Protein AF-A0AAJ5JLV7-F1 (afdb_monomer)

Secondary structure (DSSP, 8-state):
-------GGGGSPP-EEETTEEHHHHHHHHHHHHHHHHHHTTS-GGGHHHHHHHHHHHHHHHHSEETTEEEEEHHHHHHHHHHHHHTT---------GGGG--

Sequence (103 aa):
MNRELRNIESIRPRTEIIGFLTLFDIIFIVLILGVAYLIRGIVYPPFELIFLIGTAINILFLLKPSKNNPGKSHIAMMYLMIRRFVSGSHQPVKSIDVREYTS

InterPro domains:
  IPR020275 Protein of unknown function DUF5592 [PF17332] (6-84)

Solvent-accessible surface area (backbone atoms only — not comparable to full-atom values): 6402 Å² total; per-residue (Å²): 133,92,73,77,78,71,60,69,78,72,74,60,86,78,71,61,78,54,98,85,41,33,65,67,54,53,54,49,51,52,50,51,51,53,52,49,57,61,49,51,80,75,45,59,72,90,49,43,62,58,51,51,52,54,50,52,53,50,51,56,56,37,63,36,57,26,92,90,41,75,89,36,31,41,54,56,52,49,50,52,52,51,51,34,62,75,67,67,57,80,70,70,89,72,57,79,57,75,68,78,77,75,113

Mean predicted aligned error: 12.67 Å

Nearest PDB structures (foldseek):
  6ifl-assembly1_A  TM=5.785E-01  e=9.338E+00  Streptococcus thermophilus ND03

Radius of gyration: 18.07 Å; Cα contacts (8 Å, |Δi|>4): 54; chains: 1; bounding box: 47×34×48 Å

Structure (mmCIF, N/CA/C/O backbone):
data_AF-A0AAJ5JLV7-F1
#
_entry.id   AF-A0AAJ5JLV7-F1
#
loop_
_atom_site.group_PDB
_atom_site.id
_atom_site.type_symbol
_atom_site.label_atom_id
_atom_site.label_alt_id
_atom_site.label_comp_id
_atom_site.label_asym_id
_atom_site.label_entity_id
_atom_site.label_seq_id
_atom_site.pdbx_PDB_ins_code
_atom_site.Cartn_x
_atom_site.Cartn_y
_atom_site.Cartn_z
_atom_site.occupancy
_atom_site.B_iso_or_equiv
_atom_site.auth_seq_id
_atom_site.auth_comp_id
_atom_site.auth_asym_id
_atom_site.auth_atom_id
_atom_site.pdbx_PDB_model_num
ATOM 1 N N . MET A 1 1 ? -14.781 25.953 23.527 1.00 37.31 1 MET A N 1
ATOM 2 C CA . MET A 1 1 ? -14.097 24.724 23.988 1.00 37.31 1 MET A CA 1
ATOM 3 C C . MET A 1 1 ? -14.298 23.660 22.91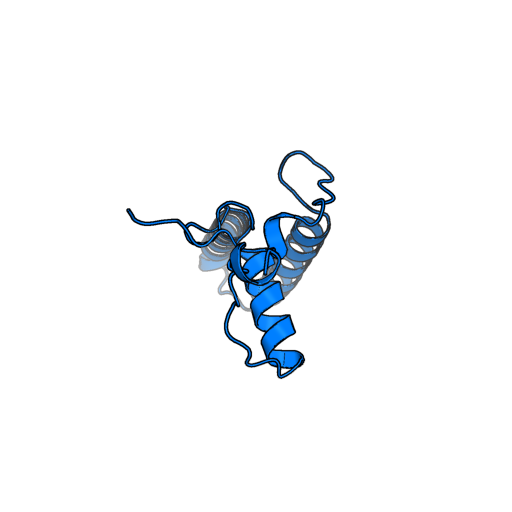4 1.00 37.31 1 MET A C 1
ATOM 5 O O . MET A 1 1 ? -15.364 23.061 22.864 1.00 37.31 1 MET A O 1
ATOM 9 N N . ASN A 1 2 ? -13.344 23.526 21.985 1.00 34.09 2 ASN A N 1
ATOM 10 C CA . ASN A 1 2 ? -13.445 22.614 20.838 1.00 34.09 2 ASN A CA 1
ATOM 11 C C . ASN A 1 2 ? -13.329 21.170 21.328 1.00 34.09 2 ASN A C 1
ATOM 13 O O . ASN A 1 2 ? -12.242 20.716 21.670 1.00 34.09 2 ASN A O 1
ATOM 17 N N . ARG A 1 3 ? -14.463 20.473 21.423 1.00 43.53 3 ARG A N 1
ATOM 18 C CA . ARG A 1 3 ? -14.497 19.048 21.750 1.00 43.53 3 ARG A CA 1
ATOM 19 C C . ARG A 1 3 ? -14.279 18.270 20.462 1.00 43.53 3 ARG A C 1
ATOM 21 O O . ARG A 1 3 ? -15.105 18.334 19.557 1.00 43.53 3 ARG A O 1
ATOM 28 N N . GLU A 1 4 ? -13.147 17.581 20.378 1.00 44.91 4 GLU A N 1
ATOM 29 C CA . GLU A 1 4 ? -12.857 16.669 19.279 1.00 44.91 4 GLU A CA 1
ATOM 30 C C . GLU A 1 4 ? -13.958 15.606 19.194 1.00 44.91 4 GLU A C 1
ATOM 32 O O . GLU A 1 4 ? -14.243 14.896 20.162 1.00 44.91 4 GLU A O 1
ATOM 37 N N . LEU A 1 5 ? -14.602 15.529 18.029 1.00 47.69 5 LEU A N 1
ATOM 38 C CA . LEU A 1 5 ? -15.605 14.528 17.687 1.00 47.69 5 LEU A CA 1
ATOM 39 C C . LEU A 1 5 ? -14.913 13.160 17.634 1.00 47.69 5 LEU A C 1
ATOM 41 O O . LEU A 1 5 ? -14.422 12.731 16.590 1.00 47.69 5 LEU A O 1
ATOM 45 N N . ARG A 1 6 ? -14.810 12.485 18.782 1.00 48.53 6 ARG A N 1
ATOM 46 C CA . ARG A 1 6 ? -14.169 11.172 18.874 1.00 48.53 6 ARG A CA 1
ATOM 47 C C . ARG A 1 6 ? -15.085 10.132 18.228 1.00 48.53 6 ARG A C 1
ATOM 49 O O . ARG A 1 6 ? -16.151 9.811 18.743 1.00 48.53 6 ARG A O 1
ATOM 56 N N . ASN A 1 7 ? -14.676 9.658 17.056 1.00 49.22 7 ASN A N 1
ATOM 57 C CA . ASN A 1 7 ? -15.419 8.726 16.216 1.00 49.22 7 ASN A CA 1
ATOM 58 C C . ASN A 1 7 ? -15.730 7.414 16.969 1.00 49.22 7 ASN A C 1
ATOM 60 O O . ASN A 1 7 ? -14.827 6.757 17.483 1.00 49.22 7 ASN A O 1
ATOM 64 N N . ILE A 1 8 ? -17.007 7.026 17.012 1.00 50.66 8 ILE A N 1
ATOM 65 C CA . ILE A 1 8 ? -17.564 5.913 17.810 1.00 50.66 8 ILE A CA 1
ATOM 66 C C . ILE A 1 8 ? -16.952 4.559 17.423 1.00 50.66 8 ILE A C 1
ATOM 68 O O . ILE A 1 8 ? -16.888 3.625 18.222 1.00 50.66 8 ILE A O 1
ATOM 72 N N . GLU A 1 9 ? -16.422 4.445 16.206 1.00 48.41 9 GLU A N 1
ATOM 73 C CA . GLU A 1 9 ? -15.702 3.244 15.792 1.00 48.41 9 GLU A CA 1
ATOM 74 C C . GLU A 1 9 ? -14.387 3.003 16.554 1.00 48.41 9 GLU A C 1
ATOM 76 O O . GLU A 1 9 ? -13.763 1.963 16.344 1.00 48.41 9 GLU A O 1
ATOM 81 N N . SER A 1 10 ? -13.960 3.919 17.432 1.00 47.38 10 SER A N 1
ATOM 82 C CA . SER A 1 10 ? -12.807 3.728 18.318 1.00 47.38 10 SER A CA 1
ATOM 83 C C . SER A 1 10 ? -13.037 2.698 19.430 1.00 47.38 10 SER A C 1
ATOM 85 O O . SER A 1 10 ? -12.095 2.383 20.145 1.00 47.38 10 SER A O 1
ATOM 87 N N . ILE A 1 11 ? -14.275 2.236 19.647 1.00 47.25 11 ILE A N 1
ATOM 88 C CA . ILE A 1 11 ? -14.623 1.360 20.783 1.00 47.25 11 ILE A CA 1
ATOM 89 C C . ILE A 1 11 ? -14.545 -0.131 20.406 1.00 47.25 11 ILE A C 1
ATOM 91 O O . ILE A 1 11 ? -14.510 -0.991 21.283 1.00 47.25 11 ILE A O 1
ATOM 95 N N . ARG A 1 12 ? -14.472 -0.482 19.111 1.00 54.03 12 ARG A N 1
ATOM 96 C CA . ARG A 1 12 ? -14.286 -1.889 18.726 1.00 54.03 12 ARG A CA 1
ATOM 97 C C . ARG A 1 12 ? -12.844 -2.330 19.004 1.00 54.03 12 ARG A C 1
ATOM 99 O O . ARG A 1 12 ? -11.929 -1.659 18.523 1.00 54.03 12 ARG A O 1
ATOM 106 N N . PRO A 1 13 ? -12.632 -3.455 19.713 1.00 48.97 13 PRO A N 1
ATOM 107 C CA . PRO A 1 13 ? -11.296 -3.981 19.948 1.00 48.97 13 PRO A CA 1
ATOM 108 C C . PRO A 1 13 ? -10.626 -4.286 18.605 1.00 48.97 13 PRO A C 1
ATOM 110 O O . PRO A 1 13 ? -11.176 -4.993 17.756 1.00 48.97 13 PRO A O 1
ATOM 113 N N . ARG A 1 14 ? -9.454 -3.687 18.395 1.00 55.00 14 ARG A N 1
ATOM 114 C CA . ARG A 1 14 ? -8.611 -3.896 17.218 1.00 55.00 14 ARG A CA 1
ATOM 115 C C . ARG A 1 14 ? -7.833 -5.193 17.448 1.00 55.00 14 ARG A C 1
ATOM 117 O O . ARG A 1 14 ? -7.059 -5.285 18.392 1.00 55.00 14 ARG A O 1
ATOM 124 N N . THR A 1 15 ? -8.044 -6.206 16.612 1.00 58.03 15 THR A N 1
ATOM 125 C CA . THR A 1 15 ? -7.182 -7.396 16.588 1.00 58.03 15 THR A CA 1
ATOM 126 C C . THR A 1 15 ? -5.869 -7.030 15.903 1.00 58.03 15 THR A C 1
ATOM 128 O O . THR A 1 15 ? -5.759 -7.058 14.673 1.00 58.03 15 THR A O 1
ATOM 131 N N . GLU A 1 16 ? -4.903 -6.611 16.710 1.00 58.09 16 GLU A N 1
ATOM 132 C CA . GLU A 1 16 ? -3.527 -6.334 16.306 1.00 58.09 16 GLU A CA 1
ATOM 133 C C . GLU A 1 16 ? -2.727 -7.635 16.389 1.00 58.09 16 GLU A C 1
ATOM 135 O O . GLU A 1 16 ? -2.755 -8.321 17.406 1.00 58.09 16 GLU A O 1
ATOM 140 N N . ILE A 1 17 ? -2.064 -8.011 15.292 1.00 59.09 17 ILE A N 1
ATOM 141 C CA . ILE A 1 17 ? -1.285 -9.259 15.223 1.00 59.09 17 ILE A CA 1
ATOM 142 C C . ILE A 1 17 ? 0.174 -8.978 15.593 1.00 59.09 17 ILE A C 1
ATOM 144 O O . ILE A 1 17 ? 0.803 -9.777 16.279 1.00 59.09 17 ILE A O 1
ATOM 148 N N . ILE A 1 18 ? 0.709 -7.827 15.167 1.00 57.19 18 ILE A N 1
ATOM 149 C CA . ILE A 1 18 ? 2.073 -7.384 15.480 1.00 57.19 18 ILE A CA 1
ATOM 150 C C . ILE A 1 18 ? 2.044 -5.880 15.754 1.00 57.19 18 ILE A C 1
ATOM 152 O O . ILE A 1 18 ? 2.062 -5.099 14.807 1.00 57.19 18 ILE A O 1
ATOM 156 N N . GLY A 1 19 ? 2.015 -5.485 17.032 1.00 62.09 19 GLY A N 1
ATOM 157 C CA . GLY A 1 19 ? 2.261 -4.124 17.546 1.00 62.09 19 GLY A CA 1
ATOM 158 C C . GLY A 1 19 ? 1.344 -3.002 17.035 1.00 62.09 19 GLY A C 1
ATOM 159 O O . GLY A 1 19 ? 0.635 -2.385 17.810 1.00 62.09 19 GLY A O 1
ATOM 160 N N . PHE A 1 20 ? 1.400 -2.704 15.738 1.00 63.31 20 PHE A N 1
ATOM 161 C CA . PHE A 1 20 ? 0.645 -1.659 15.043 1.00 63.31 20 PHE A CA 1
ATOM 162 C C . PHE A 1 20 ? -0.018 -2.151 13.739 1.00 63.31 20 PHE A C 1
ATOM 164 O O . PHE A 1 20 ? -0.804 -1.417 13.139 1.00 63.31 20 PHE A O 1
ATOM 171 N N . LEU A 1 21 ? 0.285 -3.377 13.290 1.00 66.25 21 LEU A N 1
ATOM 172 C CA . LEU A 1 21 ? -0.269 -3.988 12.080 1.00 66.25 21 LEU A CA 1
ATOM 173 C C . LEU A 1 21 ? -1.456 -4.896 12.412 1.00 66.25 21 LEU A C 1
ATOM 175 O O . LEU A 1 21 ? -1.358 -5.844 13.202 1.00 66.25 21 LEU A O 1
ATOM 179 N N . THR A 1 22 ? -2.579 -4.635 11.748 1.00 74.31 22 THR A N 1
ATOM 180 C CA . THR A 1 22 ? -3.749 -5.518 11.768 1.00 74.31 22 THR A CA 1
ATOM 181 C C . THR A 1 22 ? -3.672 -6.552 10.646 1.00 74.31 22 THR A C 1
ATOM 183 O O . THR A 1 22 ? -2.984 -6.352 9.645 1.00 74.31 22 THR A O 1
ATOM 186 N N . LEU A 1 23 ? -4.431 -7.648 10.771 1.00 75.69 23 LEU A N 1
ATOM 187 C CA . LEU A 1 23 ? -4.576 -8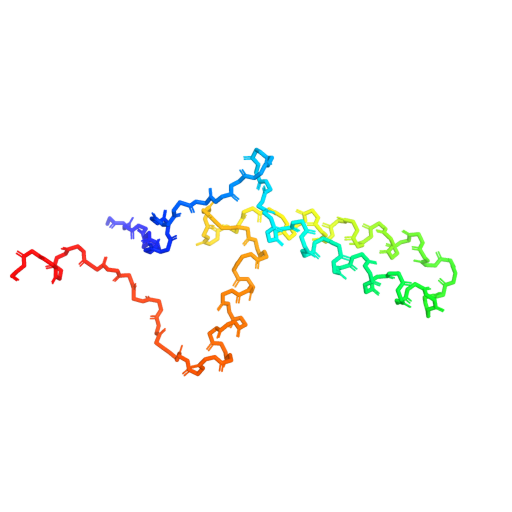.642 9.695 1.00 75.69 23 LEU A CA 1
ATOM 188 C C . LEU A 1 23 ? -4.987 -7.994 8.367 1.00 75.69 23 LEU A C 1
ATOM 190 O O . LEU A 1 23 ? -4.488 -8.359 7.305 1.00 75.69 23 LEU A O 1
ATOM 194 N N . PHE A 1 24 ? -5.877 -7.002 8.444 1.00 73.25 24 PHE A N 1
ATOM 195 C CA . PHE A 1 24 ? -6.326 -6.245 7.284 1.00 73.25 24 PHE A CA 1
ATOM 196 C C . PHE A 1 24 ? -5.190 -5.457 6.640 1.00 73.25 24 PHE A C 1
ATOM 198 O O . PHE A 1 24 ? -5.102 -5.453 5.417 1.00 73.25 24 PHE A O 1
ATOM 205 N N . ASP A 1 25 ? -4.305 -4.842 7.429 1.00 74.06 25 ASP A N 1
ATOM 206 C CA . ASP A 1 25 ? -3.147 -4.122 6.895 1.00 74.06 25 ASP A CA 1
ATOM 207 C C . ASP A 1 25 ? -2.202 -5.087 6.148 1.00 74.06 25 ASP A C 1
ATOM 209 O O . ASP A 1 25 ? -1.753 -4.769 5.050 1.00 74.06 25 ASP A O 1
ATOM 213 N N . ILE A 1 26 ? -1.972 -6.298 6.674 1.00 81.75 26 ILE A N 1
ATOM 214 C CA . ILE A 1 26 ? -1.144 -7.331 6.018 1.00 81.75 26 ILE A CA 1
ATOM 215 C C . ILE A 1 26 ? -1.755 -7.764 4.681 1.00 81.75 26 ILE A C 1
ATOM 217 O O . ILE A 1 26 ? -1.064 -7.771 3.662 1.00 81.75 26 ILE A O 1
ATOM 221 N N . ILE A 1 27 ? -3.053 -8.084 4.662 1.00 84.62 27 ILE A N 1
ATOM 222 C CA . ILE A 1 27 ? -3.768 -8.453 3.429 1.00 84.62 27 ILE A CA 1
ATOM 223 C C . ILE A 1 27 ? -3.652 -7.327 2.394 1.00 84.62 27 ILE A C 1
ATOM 225 O O . ILE A 1 27 ? -3.411 -7.586 1.216 1.00 84.62 27 ILE A O 1
ATOM 229 N N . PHE A 1 28 ? -3.778 -6.073 2.831 1.00 82.88 28 PHE A N 1
ATOM 230 C CA . PHE A 1 28 ? -3.703 -4.918 1.945 1.00 82.88 28 PHE A CA 1
ATOM 231 C C . PHE A 1 28 ? -2.299 -4.700 1.370 1.00 82.88 28 PHE A C 1
ATOM 233 O O . PHE A 1 28 ? -2.168 -4.411 0.184 1.00 82.88 28 PHE A O 1
ATOM 240 N N . ILE A 1 29 ? -1.250 -4.879 2.179 1.00 86.25 29 ILE A N 1
ATOM 241 C CA . ILE A 1 29 ? 0.143 -4.832 1.710 1.00 86.25 29 ILE A CA 1
ATOM 242 C C . ILE A 1 29 ? 0.364 -5.886 0.623 1.00 86.25 29 ILE A C 1
ATOM 244 O O . ILE A 1 29 ? 0.896 -5.564 -0.438 1.00 86.25 29 ILE A O 1
ATOM 248 N N . VAL A 1 30 ? -0.077 -7.126 0.858 1.00 87.94 30 VAL A N 1
ATOM 249 C CA . VAL A 1 30 ? 0.051 -8.219 -0.119 1.00 87.94 30 VAL A CA 1
ATOM 250 C C . VAL A 1 30 ? -0.700 -7.888 -1.410 1.00 87.94 30 VAL A C 1
ATOM 252 O O . VAL A 1 30 ? -0.155 -8.079 -2.495 1.00 87.94 30 VAL A O 1
ATOM 255 N N . LEU A 1 31 ? -1.912 -7.334 -1.310 1.00 87.50 31 LEU A N 1
ATOM 256 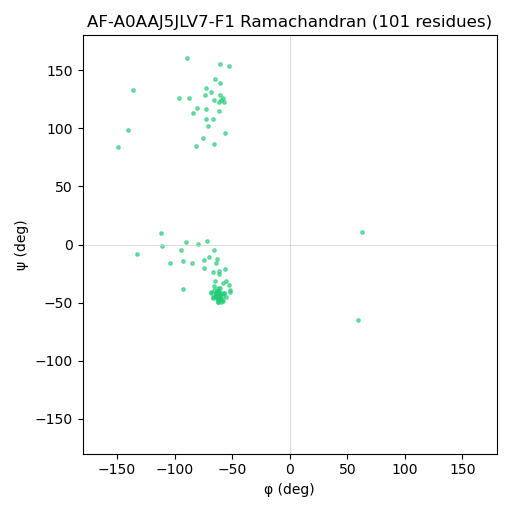C CA . LEU A 1 31 ? -2.702 -6.922 -2.471 1.00 87.50 31 LEU A CA 1
ATOM 257 C C . LEU A 1 31 ? -1.995 -5.827 -3.286 1.00 87.50 31 LEU A C 1
ATOM 259 O O . LEU A 1 31 ? -1.883 -5.947 -4.504 1.00 87.50 31 LEU A O 1
ATOM 263 N N . ILE A 1 32 ? -1.478 -4.786 -2.623 1.00 87.00 32 ILE A N 1
ATOM 264 C CA . ILE A 1 32 ? -0.739 -3.701 -3.286 1.00 87.00 32 ILE A CA 1
ATOM 265 C C . ILE A 1 32 ? 0.524 -4.243 -3.954 1.00 87.00 32 ILE A C 1
ATOM 267 O O . ILE A 1 32 ? 0.789 -3.896 -5.101 1.00 87.00 32 ILE A O 1
ATOM 271 N N . LEU A 1 33 ? 1.290 -5.104 -3.277 1.00 88.38 33 LEU A N 1
ATOM 272 C CA . LEU A 1 33 ? 2.493 -5.709 -3.851 1.00 88.38 33 LEU A CA 1
ATOM 273 C C . LEU A 1 33 ? 2.169 -6.589 -5.062 1.00 88.38 33 LEU A C 1
ATOM 275 O O . LEU A 1 33 ? 2.884 -6.525 -6.059 1.00 88.38 33 LEU A O 1
ATOM 279 N N . GLY A 1 34 ? 1.079 -7.359 -5.013 1.00 89.31 34 GLY A N 1
ATOM 280 C CA . GLY A 1 34 ? 0.611 -8.157 -6.147 1.00 89.31 34 GLY A CA 1
ATOM 281 C C . GLY A 1 34 ? 0.249 -7.291 -7.355 1.00 89.31 34 GLY A C 1
ATOM 282 O O . GLY A 1 34 ? 0.713 -7.547 -8.464 1.00 89.31 34 GLY A O 1
ATOM 283 N N . VAL A 1 35 ? -0.510 -6.213 -7.139 1.00 89.00 35 VAL A N 1
ATOM 284 C CA . VAL A 1 35 ? -0.851 -5.252 -8.202 1.00 89.00 35 VAL A CA 1
ATOM 285 C C . VAL A 1 35 ? 0.400 -4.547 -8.732 1.00 89.00 35 VAL A C 1
ATOM 287 O O . VAL A 1 35 ? 0.577 -4.438 -9.943 1.00 89.00 35 VAL A O 1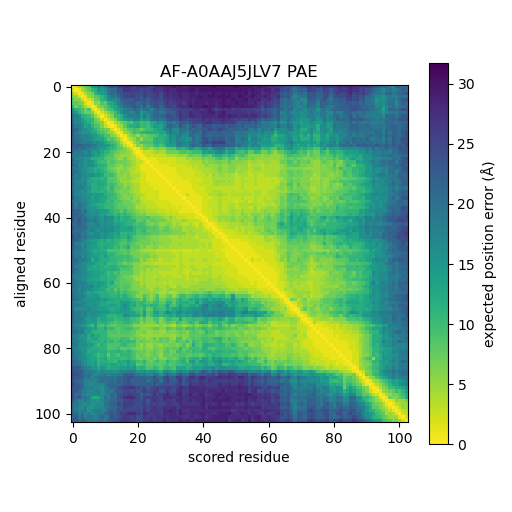
ATOM 290 N N . ALA A 1 36 ? 1.304 -4.115 -7.852 1.00 88.38 36 ALA A N 1
ATOM 291 C CA . ALA A 1 36 ? 2.553 -3.472 -8.243 1.00 88.38 36 ALA A CA 1
ATOM 292 C C . ALA A 1 36 ? 3.447 -4.408 -9.068 1.00 88.38 36 ALA A C 1
ATOM 294 O O . ALA A 1 36 ? 4.063 -3.962 -10.033 1.00 88.38 36 ALA A O 1
ATOM 295 N N . TYR A 1 37 ? 3.484 -5.703 -8.743 1.00 87.81 37 TYR A N 1
ATOM 296 C CA . TYR A 1 37 ? 4.212 -6.704 -9.522 1.00 87.81 37 TYR A CA 1
ATOM 297 C C . TYR A 1 37 ? 3.648 -6.856 -10.941 1.00 87.81 37 TYR A C 1
ATOM 299 O O . TYR A 1 37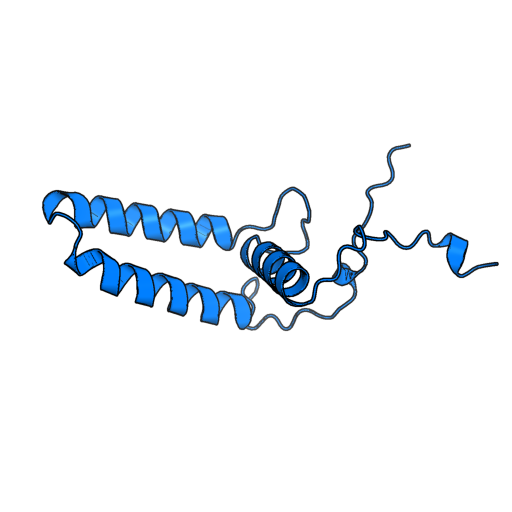 ? 4.417 -6.900 -11.897 1.00 87.81 37 TYR A O 1
ATOM 307 N N . LEU A 1 38 ? 2.319 -6.858 -11.096 1.00 89.44 38 LEU A N 1
ATOM 308 C CA . LEU A 1 38 ? 1.681 -6.884 -12.417 1.00 89.44 38 LEU A CA 1
ATOM 309 C C . LEU A 1 38 ? 1.980 -5.613 -13.222 1.00 89.44 38 LEU A C 1
ATOM 311 O O . LEU A 1 38 ? 2.323 -5.692 -14.399 1.00 89.44 38 LEU A O 1
ATOM 315 N N . ILE A 1 39 ? 1.897 -4.442 -12.582 1.00 88.19 39 ILE A N 1
ATOM 316 C CA . ILE A 1 39 ? 2.173 -3.152 -13.229 1.00 88.19 39 ILE A CA 1
ATOM 317 C C . ILE A 1 39 ? 3.643 -3.046 -13.636 1.00 88.19 39 ILE A C 1
ATOM 319 O O . ILE A 1 39 ? 3.935 -2.496 -14.695 1.00 88.19 39 ILE A O 1
ATOM 323 N N . ARG A 1 40 ? 4.567 -3.608 -12.845 1.00 83.69 40 ARG A N 1
ATOM 324 C CA . ARG A 1 40 ? 6.006 -3.580 -13.132 1.00 83.69 40 ARG A CA 1
ATOM 325 C C . ARG A 1 40 ? 6.334 -4.101 -14.533 1.00 83.69 40 ARG A C 1
ATOM 327 O O . ARG A 1 40 ? 7.211 -3.534 -15.166 1.00 83.69 40 ARG A O 1
ATOM 334 N N . GLY A 1 41 ? 5.606 -5.097 -15.045 1.00 84.38 41 GLY A N 1
ATOM 335 C CA . GLY A 1 41 ? 5.806 -5.615 -16.407 1.00 84.38 41 GLY A CA 1
ATOM 336 C C . GLY A 1 41 ? 5.508 -4.612 -17.533 1.00 84.38 41 GLY A C 1
ATOM 337 O O . GLY A 1 41 ? 5.920 -4.832 -18.666 1.00 84.38 41 GLY A O 1
ATOM 338 N N . ILE A 1 42 ? 4.805 -3.517 -17.231 1.00 89.44 42 ILE A N 1
ATOM 339 C CA . ILE A 1 42 ? 4.442 -2.444 -18.172 1.00 89.44 42 ILE A CA 1
ATOM 340 C C . ILE A 1 42 ? 5.323 -1.199 -17.945 1.00 89.44 42 ILE A C 1
ATOM 342 O O . ILE A 1 42 ? 5.391 -0.308 -18.793 1.00 89.44 42 ILE A O 1
ATOM 346 N N . VAL A 1 43 ? 6.012 -1.113 -16.803 1.00 87.31 43 VAL A N 1
ATOM 347 C CA . VAL A 1 43 ? 6.871 0.026 -16.467 1.00 87.31 43 VAL A CA 1
ATOM 348 C C . VAL A 1 43 ? 8.137 -0.016 -17.319 1.00 87.31 43 VAL A C 1
ATOM 350 O O . VAL A 1 43 ? 8.786 -1.047 -17.458 1.00 87.31 43 VAL A O 1
ATOM 353 N N . TYR A 1 44 ? 8.509 1.135 -17.876 1.00 88.06 44 TYR A N 1
ATOM 354 C CA . TYR A 1 44 ? 9.741 1.274 -18.646 1.00 88.06 44 TYR A CA 1
ATOM 355 C C . TYR A 1 44 ? 10.963 0.938 -17.758 1.00 88.06 44 TYR A C 1
ATOM 357 O O . TYR A 1 44 ? 11.075 1.525 -16.677 1.00 88.06 44 TYR A O 1
ATOM 365 N N . PRO A 1 45 ? 11.891 0.052 -18.180 1.00 87.12 45 PRO A N 1
ATOM 366 C CA . PRO A 1 45 ? 12.895 -0.552 -17.291 1.00 87.12 45 PRO A CA 1
ATOM 367 C C . PRO A 1 45 ? 13.729 0.429 -16.441 1.00 87.12 45 PRO A C 1
ATOM 369 O O . PRO A 1 45 ? 13.914 0.185 -15.248 1.00 87.12 45 PRO A O 1
ATOM 372 N N . PRO A 1 46 ? 14.178 1.586 -16.969 1.00 90.06 46 PRO A N 1
ATOM 373 C CA . PRO A 1 46 ? 14.886 2.601 -16.181 1.00 90.06 46 PRO A CA 1
ATOM 374 C C . PRO A 1 46 ? 14.074 3.198 -15.022 1.00 90.06 46 PRO A C 1
ATOM 376 O O . PRO A 1 46 ? 14.650 3.677 -14.047 1.00 90.06 46 PRO A O 1
ATOM 379 N N . PHE A 1 47 ? 12.741 3.178 -15.109 1.00 90.44 47 PHE A N 1
ATOM 380 C CA . PHE A 1 47 ? 11.846 3.691 -14.072 1.00 90.44 47 PHE A CA 1
ATOM 381 C C . PHE A 1 47 ? 11.375 2.615 -13.089 1.00 90.44 47 PHE A C 1
ATOM 383 O O . PHE A 1 47 ? 10.727 2.964 -12.104 1.00 90.44 47 PHE A O 1
ATOM 390 N N . GLU A 1 48 ? 11.715 1.335 -13.283 1.00 86.56 48 GLU A N 1
ATOM 391 C CA . GLU A 1 48 ? 11.300 0.257 -12.373 1.00 86.56 48 GLU A CA 1
ATOM 392 C C . GLU A 1 48 ? 11.740 0.507 -10.930 1.00 86.56 48 GLU A C 1
ATOM 394 O O . GLU A 1 48 ? 10.973 0.295 -9.991 1.00 86.56 48 GLU A O 1
ATOM 399 N N . LEU A 1 49 ? 12.969 0.990 -10.747 1.00 86.81 49 LEU A N 1
ATOM 400 C CA . LEU A 1 49 ? 13.528 1.240 -9.422 1.00 86.81 49 LEU A CA 1
ATOM 401 C C . LEU A 1 49 ? 12.800 2.401 -8.728 1.00 86.81 49 LEU A C 1
ATOM 403 O O . LEU A 1 49 ? 12.436 2.297 -7.557 1.00 86.81 49 LEU A O 1
ATOM 407 N N . ILE A 1 50 ? 12.506 3.474 -9.470 1.00 90.00 50 ILE A N 1
ATOM 408 C CA . ILE A 1 50 ? 11.725 4.619 -8.976 1.00 90.00 50 ILE A CA 1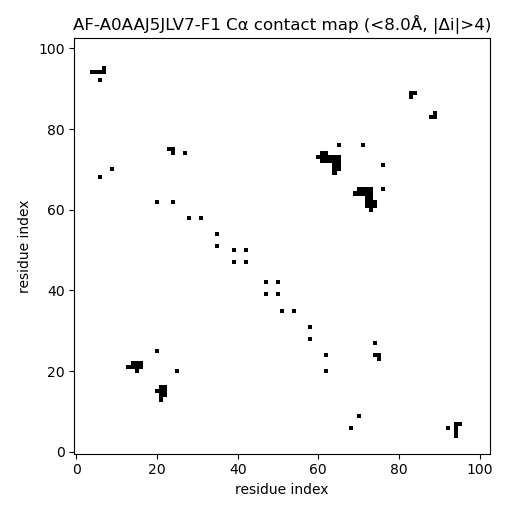
ATOM 409 C C . ILE A 1 50 ? 10.298 4.183 -8.633 1.00 90.00 50 ILE A C 1
ATOM 411 O O . ILE A 1 50 ? 9.776 4.551 -7.581 1.00 90.00 50 ILE A O 1
ATOM 415 N N . PHE A 1 51 ? 9.684 3.360 -9.481 1.00 89.44 51 PHE A N 1
ATOM 416 C CA . PHE A 1 51 ? 8.358 2.800 -9.248 1.00 89.44 51 PHE A CA 1
ATOM 417 C C . PHE A 1 51 ? 8.315 1.944 -7.976 1.00 89.44 51 PHE A C 1
ATOM 419 O O . PHE A 1 51 ? 7.405 2.088 -7.157 1.00 89.44 51 PHE A O 1
ATOM 426 N N . LEU A 1 52 ? 9.319 1.093 -7.763 1.00 86.69 52 LEU A N 1
ATOM 427 C CA . LEU A 1 52 ? 9.399 0.226 -6.590 1.00 86.69 52 LEU A CA 1
ATOM 428 C C . LEU A 1 52 ? 9.601 1.033 -5.299 1.00 86.69 52 LEU A C 1
ATOM 430 O O . LEU A 1 52 ? 8.881 0.810 -4.323 1.00 86.69 52 LEU A O 1
ATOM 434 N N . ILE A 1 53 ? 10.502 2.022 -5.306 1.00 90.06 53 ILE A N 1
ATOM 435 C CA . ILE A 1 53 ? 10.697 2.938 -4.170 1.00 90.06 53 ILE A CA 1
ATOM 436 C C . ILE A 1 53 ? 9.415 3.731 -3.892 1.00 90.06 53 ILE A C 1
ATOM 438 O O . ILE A 1 53 ? 8.967 3.805 -2.747 1.00 90.06 53 ILE A O 1
ATOM 442 N N . GLY A 1 54 ? 8.788 4.285 -4.931 1.00 90.62 54 GLY A N 1
ATOM 443 C CA . GLY A 1 54 ? 7.535 5.029 -4.806 1.00 90.62 54 GLY A CA 1
ATOM 444 C C . GLY A 1 54 ? 6.401 4.174 -4.236 1.00 90.62 54 GLY A C 1
ATOM 445 O O . GLY A 1 54 ? 5.620 4.649 -3.408 1.00 90.62 54 GLY A O 1
ATOM 446 N N . THR A 1 55 ? 6.346 2.896 -4.612 1.00 88.94 55 THR A N 1
ATOM 447 C CA . THR A 1 55 ? 5.380 1.927 -4.079 1.00 88.94 55 THR A CA 1
ATOM 448 C C . THR A 1 55 ? 5.637 1.653 -2.597 1.00 88.94 55 THR A C 1
ATOM 450 O O . THR A 1 55 ? 4.707 1.715 -1.794 1.00 88.94 55 THR A O 1
ATOM 453 N N . ALA A 1 56 ? 6.893 1.427 -2.203 1.00 87.25 56 ALA A N 1
ATOM 454 C CA . ALA A 1 56 ? 7.260 1.203 -0.805 1.00 87.25 56 ALA A CA 1
ATOM 455 C C . ALA A 1 56 ? 6.919 2.412 0.085 1.00 87.25 56 ALA A C 1
ATOM 457 O O . ALA A 1 56 ? 6.328 2.249 1.154 1.00 87.25 56 ALA A O 1
ATOM 458 N N . ILE A 1 57 ? 7.216 3.632 -0.378 1.00 89.50 57 ILE A N 1
ATOM 459 C CA . ILE A 1 57 ? 6.863 4.870 0.333 1.00 89.50 57 ILE A CA 1
ATOM 460 C C . ILE A 1 57 ? 5.341 5.003 0.479 1.00 89.50 57 ILE A C 1
ATOM 462 O O . ILE A 1 57 ? 4.857 5.342 1.559 1.00 89.50 57 ILE 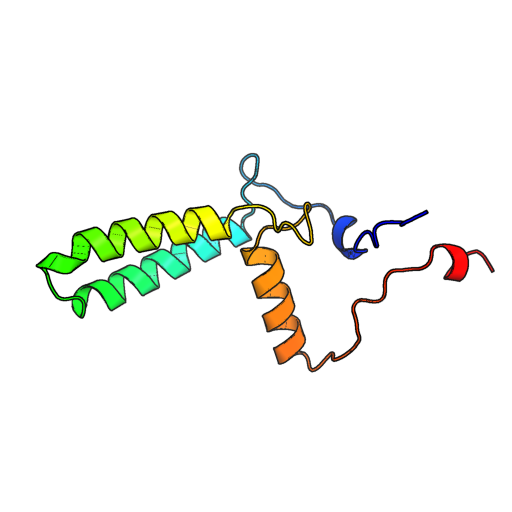A O 1
ATOM 466 N N . ASN A 1 58 ? 4.574 4.699 -0.572 1.00 86.81 58 ASN A N 1
ATOM 467 C CA . ASN A 1 58 ? 3.111 4.731 -0.511 1.00 86.81 58 ASN A CA 1
ATOM 468 C C . ASN A 1 58 ? 2.549 3.729 0.499 1.00 86.81 58 ASN A C 1
ATOM 470 O O . ASN A 1 58 ? 1.652 4.075 1.263 1.00 86.81 58 ASN A O 1
ATOM 474 N N . ILE A 1 59 ? 3.094 2.512 0.549 1.00 85.81 59 ILE A N 1
ATOM 475 C CA . ILE A 1 59 ? 2.690 1.506 1.537 1.00 85.81 59 ILE A CA 1
ATOM 476 C C . ILE A 1 59 ? 2.947 2.024 2.957 1.00 85.81 59 ILE A C 1
ATOM 478 O O . ILE A 1 59 ? 2.049 1.978 3.797 1.00 85.81 59 ILE A O 1
ATOM 482 N N . LEU A 1 60 ? 4.131 2.584 3.222 1.00 85.12 60 LEU A N 1
ATOM 483 C CA . LEU A 1 60 ? 4.453 3.171 4.528 1.00 85.12 60 LEU A CA 1
ATOM 484 C C . LEU A 1 60 ? 3.509 4.321 4.895 1.00 85.12 60 LEU A C 1
ATOM 486 O O . LEU A 1 60 ? 3.063 4.420 6.039 1.00 85.12 60 LEU A O 1
ATOM 490 N N . PHE A 1 61 ? 3.167 5.172 3.927 1.00 83.75 61 PHE A N 1
ATOM 491 C CA . PHE A 1 61 ? 2.203 6.246 4.137 1.00 83.75 61 PHE A CA 1
ATOM 492 C C . PHE A 1 61 ? 0.810 5.700 4.467 1.00 83.75 61 PHE A C 1
ATOM 494 O O . PHE A 1 61 ? 0.173 6.174 5.402 1.00 83.75 61 PHE A O 1
ATOM 501 N N . LEU A 1 62 ? 0.353 4.666 3.761 1.00 80.06 62 LEU A N 1
ATOM 502 C CA . LEU A 1 62 ? -0.953 4.040 3.974 1.00 80.06 62 LEU A CA 1
ATOM 503 C C . LEU A 1 62 ? -1.085 3.354 5.345 1.00 80.06 62 LEU A C 1
ATOM 505 O O . LEU A 1 62 ? -2.174 3.333 5.929 1.00 80.06 62 LEU A O 1
ATOM 509 N N . LEU A 1 63 ? 0.022 2.835 5.877 1.00 79.19 63 LEU A N 1
ATOM 510 C CA . LEU A 1 63 ? 0.081 2.246 7.216 1.00 79.19 63 LEU A CA 1
ATOM 511 C C . LEU A 1 63 ? 0.062 3.295 8.332 1.00 79.19 63 LEU A C 1
ATOM 513 O O . LEU A 1 63 ? -0.290 2.979 9.469 1.00 79.19 63 LEU A O 1
ATOM 517 N N . LYS A 1 64 ? 0.402 4.551 8.026 1.00 78.44 64 LYS A N 1
ATOM 518 C CA . LYS A 1 64 ? 0.413 5.630 9.011 1.00 78.44 64 LYS A CA 1
ATOM 519 C C . LYS A 1 64 ? -1.011 5.914 9.528 1.00 78.44 64 LYS A C 1
ATOM 521 O O . LYS A 1 64 ? -1.975 5.870 8.752 1.00 78.44 64 LYS A O 1
ATOM 526 N N . PRO A 1 65 ? -1.176 6.228 10.829 1.00 70.56 65 PRO A N 1
ATOM 527 C CA . PRO A 1 65 ? -2.452 6.695 11.356 1.00 70.56 65 PRO A CA 1
ATOM 528 C C . PRO A 1 65 ? -2.883 7.992 10.670 1.00 70.56 65 PRO A C 1
ATOM 530 O O . PRO A 1 65 ? -2.080 8.901 10.439 1.00 70.56 65 PRO A O 1
ATOM 533 N N . SER A 1 66 ? -4.175 8.081 10.363 1.00 65.94 66 SER A N 1
ATOM 534 C CA . SER A 1 66 ? -4.743 9.263 9.729 1.00 65.94 66 SER A CA 1
ATOM 535 C C . SER A 1 66 ? -4.735 10.447 10.687 1.00 65.94 66 SER A C 1
ATOM 537 O O . SER A 1 66 ? -5.242 10.349 11.803 1.00 65.94 66 SER A O 1
ATOM 539 N N . LYS A 1 67 ? -4.250 11.608 10.226 1.00 64.50 67 LYS A N 1
ATOM 540 C CA . LYS A 1 67 ? -4.288 12.861 11.003 1.00 64.50 67 LYS A CA 1
ATOM 541 C C . LYS A 1 67 ? -5.710 13.226 11.453 1.00 64.50 67 LYS A C 1
ATOM 543 O O . LYS A 1 67 ? -5.886 13.790 12.523 1.00 64.50 67 LYS A O 1
ATOM 548 N N . ASN A 1 68 ? -6.716 12.859 10.656 1.00 62.03 68 ASN A N 1
ATOM 549 C CA . ASN A 1 68 ? -8.125 13.143 10.941 1.00 62.03 68 ASN A CA 1
ATOM 550 C C . ASN A 1 68 ? -8.780 12.095 11.859 1.00 62.03 68 ASN A C 1
ATOM 552 O O . ASN A 1 68 ? -9.867 12.332 12.368 1.00 62.03 68 ASN A O 1
ATOM 556 N N . ASN A 1 69 ? -8.166 10.919 12.027 1.00 65.75 69 ASN A N 1
ATOM 557 C CA . ASN A 1 69 ? -8.658 9.838 12.884 1.00 65.75 69 ASN A CA 1
ATOM 558 C C . ASN A 1 69 ? -7.456 9.048 13.435 1.00 65.75 69 ASN A C 1
ATOM 560 O O . ASN A 1 69 ? -7.108 8.006 12.873 1.00 65.75 69 ASN A O 1
ATOM 564 N N . PRO A 1 70 ? -6.824 9.510 14.531 1.00 62.41 70 PRO A N 1
ATOM 565 C CA . PRO A 1 70 ? -5.571 8.939 15.035 1.00 62.41 70 PRO A CA 1
ATOM 566 C C . PRO A 1 70 ? -5.673 7.473 15.499 1.00 62.41 70 PRO A C 1
ATOM 568 O O . PRO A 1 70 ? -4.6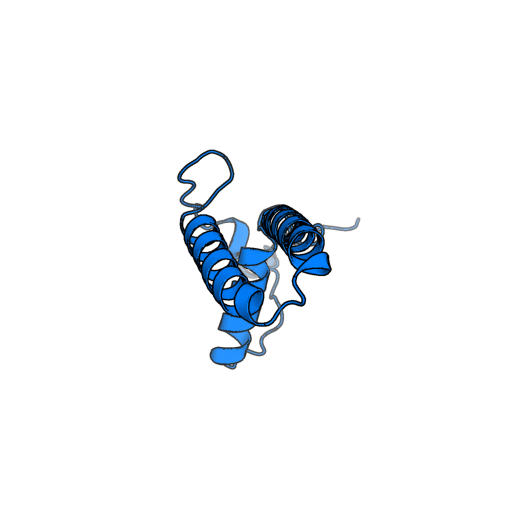52 6.821 15.670 1.00 62.41 70 PRO A O 1
ATOM 571 N N . GLY A 1 71 ? -6.885 6.922 15.647 1.00 65.19 71 GLY A N 1
ATOM 572 C CA . GLY A 1 71 ? -7.119 5.503 15.953 1.00 65.19 71 GLY A CA 1
ATOM 573 C C . GLY A 1 71 ? -7.258 4.576 14.733 1.00 65.19 71 GLY A C 1
ATOM 574 O O . GLY A 1 71 ? -7.560 3.392 14.900 1.00 65.19 71 GLY A O 1
ATOM 575 N N . LYS A 1 72 ? -7.115 5.082 13.498 1.00 65.94 72 LYS A N 1
ATOM 576 C CA . LYS A 1 72 ? -7.267 4.286 12.267 1.00 65.94 72 LYS A CA 1
ATOM 577 C C . LYS A 1 72 ? -6.159 4.595 11.255 1.00 65.94 72 LYS A C 1
ATOM 579 O O . LYS A 1 72 ? -5.891 5.758 10.955 1.00 65.94 72 LYS A O 1
ATOM 584 N N . SER A 1 73 ? -5.561 3.543 10.692 1.00 71.88 73 SER A N 1
ATOM 585 C CA . SER A 1 73 ? -4.671 3.634 9.525 1.00 71.88 73 SER A CA 1
ATOM 586 C C . SER A 1 73 ? -5.418 4.214 8.318 1.00 71.88 73 SER A C 1
ATOM 588 O O . SER A 1 73 ? -6.650 4.116 8.225 1.00 71.88 73 SER A O 1
ATOM 590 N N . HIS A 1 74 ? -4.693 4.817 7.373 1.00 76.69 74 HIS A N 1
ATOM 591 C CA . HIS A 1 74 ? -5.299 5.295 6.126 1.00 76.69 74 HIS A CA 1
ATOM 592 C C . HIS A 1 74 ? -5.987 4.164 5.346 1.00 76.69 74 HIS A C 1
ATOM 594 O O . HIS A 1 74 ? -7.058 4.389 4.781 1.00 76.69 74 HIS A O 1
ATOM 600 N N . ILE A 1 75 ? -5.456 2.938 5.414 1.00 74.19 75 ILE A N 1
ATOM 601 C CA . ILE A 1 75 ? -6.083 1.729 4.851 1.00 74.19 75 ILE A CA 1
ATOM 602 C C . ILE A 1 75 ? -7.459 1.477 5.471 1.00 74.19 75 ILE A C 1
ATOM 604 O O . ILE A 1 75 ? -8.442 1.303 4.752 1.00 74.19 75 ILE A O 1
ATOM 608 N N . ALA A 1 76 ? -7.560 1.508 6.802 1.00 71.50 76 ALA A N 1
ATOM 609 C CA . ALA A 1 76 ? -8.831 1.295 7.487 1.00 71.50 76 ALA A CA 1
ATOM 610 C C . ALA A 1 76 ? -9.862 2.374 7.119 1.00 71.50 76 ALA A C 1
ATOM 612 O O . ALA A 1 76 ? -11.028 2.061 6.890 1.00 71.50 76 ALA A O 1
ATOM 613 N N . MET A 1 77 ? -9.438 3.637 7.010 1.00 74.31 77 MET A N 1
ATOM 614 C CA . MET A 1 77 ? -10.308 4.730 6.562 1.00 74.31 77 MET A CA 1
ATOM 615 C C . MET A 1 77 ? -10.777 4.543 5.115 1.00 74.31 77 MET A C 1
ATOM 617 O O . MET A 1 77 ? -11.952 4.759 4.819 1.00 74.31 77 MET A O 1
ATOM 621 N N . MET A 1 78 ? -9.884 4.112 4.225 1.00 76.88 78 MET A N 1
ATOM 622 C CA . MET A 1 78 ? -10.218 3.834 2.830 1.00 76.88 78 MET A CA 1
ATOM 623 C C . MET A 1 78 ? -11.210 2.675 2.711 1.00 76.88 78 MET A C 1
ATOM 625 O O . ME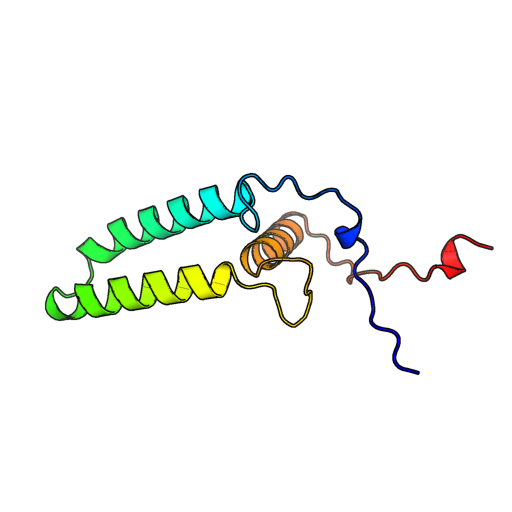T A 1 78 ? -12.218 2.803 2.020 1.00 76.88 78 MET A O 1
ATOM 629 N N . TYR A 1 79 ? -10.990 1.584 3.447 1.00 77.25 79 TYR A N 1
ATOM 630 C CA . TYR A 1 79 ? -11.927 0.464 3.508 1.00 77.25 79 TYR A CA 1
ATOM 631 C C . TYR A 1 79 ? -13.317 0.903 3.985 1.00 77.25 79 TYR A C 1
ATOM 633 O O . TYR A 1 79 ? -14.323 0.528 3.387 1.00 77.25 79 TYR A O 1
ATOM 641 N N . LEU A 1 80 ? -13.389 1.735 5.027 1.00 74.94 80 LEU A N 1
ATOM 642 C CA . LEU A 1 80 ? -14.660 2.258 5.534 1.00 74.94 80 LEU A CA 1
ATOM 643 C C . LEU A 1 80 ? -15.381 3.131 4.504 1.00 74.94 80 LEU A C 1
ATOM 645 O O . LEU A 1 80 ? -16.597 3.005 4.357 1.00 74.94 80 LEU A O 1
ATOM 649 N N . MET A 1 81 ? -14.648 3.972 3.768 1.00 75.19 81 MET A N 1
ATOM 650 C CA . MET A 1 81 ? -15.218 4.768 2.678 1.00 75.19 81 MET A CA 1
ATOM 651 C C . MET A 1 81 ? -15.770 3.884 1.557 1.00 75.19 81 MET A C 1
ATOM 653 O O . MET A 1 81 ? -16.912 4.080 1.145 1.00 75.19 81 MET A O 1
ATOM 657 N N . ILE A 1 82 ? -15.010 2.879 1.114 1.00 79.75 82 ILE A N 1
ATOM 658 C CA . ILE A 1 82 ? -15.442 1.940 0.066 1.00 79.75 82 ILE A CA 1
ATOM 659 C C . ILE A 1 82 ? -16.667 1.152 0.527 1.00 79.75 82 ILE A C 1
ATOM 661 O O . ILE A 1 82 ? -17.671 1.099 -0.179 1.00 79.75 82 ILE A O 1
ATOM 665 N N . ARG A 1 83 ? -16.621 0.580 1.736 1.00 77.31 83 ARG A N 1
ATOM 666 C CA . ARG A 1 83 ? -17.743 -0.168 2.311 1.00 77.31 83 ARG A CA 1
ATOM 667 C C . ARG A 1 83 ? -19.005 0.686 2.343 1.00 77.31 83 ARG A C 1
ATOM 669 O O . ARG A 1 83 ? -20.060 0.199 1.957 1.00 77.31 83 ARG A O 1
ATOM 676 N N . ARG A 1 84 ? -18.889 1.945 2.772 1.00 71.69 84 ARG A N 1
ATOM 677 C CA . ARG A 1 84 ? -20.005 2.892 2.840 1.00 71.69 84 ARG A CA 1
ATOM 678 C C . ARG A 1 84 ? -20.576 3.216 1.461 1.00 71.69 84 ARG A C 1
ATOM 680 O O . ARG A 1 84 ? -21.795 3.217 1.311 1.00 71.69 84 ARG A O 1
ATOM 687 N N . PHE A 1 85 ? -19.704 3.451 0.479 1.00 78.31 85 PHE A N 1
ATOM 688 C CA . PHE A 1 85 ? -20.096 3.679 -0.912 1.00 78.31 85 PHE A CA 1
ATOM 689 C C . PHE A 1 85 ? -20.893 2.489 -1.460 1.00 78.31 85 PHE A C 1
ATOM 691 O O . PHE A 1 85 ? -21.994 2.668 -1.970 1.00 78.31 85 PHE A O 1
ATOM 698 N N . VAL A 1 86 ? -20.391 1.267 -1.259 1.00 80.75 86 VAL A N 1
ATOM 699 C CA . VAL A 1 86 ? -21.059 0.032 -1.699 1.00 80.75 86 VAL A CA 1
ATOM 700 C C . VAL A 1 86 ? -22.374 -0.207 -0.952 1.00 80.75 86 VAL A C 1
ATOM 702 O O . VAL A 1 86 ? -23.353 -0.626 -1.559 1.00 80.75 86 VAL A O 1
ATOM 705 N N . SER A 1 87 ? -22.440 0.081 0.351 1.00 78.50 87 SER A N 1
ATOM 706 C CA . SER A 1 87 ? -23.664 -0.113 1.138 1.00 78.50 87 SER A CA 1
ATOM 707 C C . SER A 1 87 ? -24.707 0.999 0.972 1.00 78.50 87 SER A C 1
ATOM 709 O O . SER A 1 87 ? -25.736 0.954 1.641 1.00 78.50 87 SER A O 1
ATOM 711 N N . GLY A 1 88 ? -24.448 2.024 0.150 1.00 69.62 88 GLY A N 1
ATOM 712 C CA . GLY A 1 88 ? -25.378 3.133 -0.100 1.00 69.62 88 GLY A CA 1
ATOM 713 C C . GLY A 1 88 ? -25.712 3.987 1.132 1.00 69.62 88 GLY A C 1
ATOM 714 O O . GLY A 1 88 ? -26.618 4.823 1.095 1.00 69.62 88 GLY A O 1
ATOM 715 N N . SER A 1 89 ? -24.994 3.804 2.242 1.00 60.25 89 SER A N 1
ATOM 716 C CA . SER A 1 89 ? -25.280 4.442 3.522 1.00 60.25 89 SER A CA 1
ATOM 717 C C . SER A 1 89 ? -24.716 5.861 3.531 1.00 60.25 89 SER A C 1
ATOM 719 O O . SER A 1 89 ? -23.623 6.138 4.010 1.00 60.25 89 SER A O 1
ATOM 721 N N . HIS A 1 90 ? -25.483 6.813 3.004 1.00 57.03 90 HIS A N 1
ATOM 722 C CA . HIS A 1 90 ? -25.099 8.227 2.946 1.00 57.03 90 HIS A CA 1
ATOM 723 C C . HIS A 1 90 ? -25.129 8.936 4.309 1.00 57.03 90 HIS A C 1
ATOM 725 O O . HIS A 1 90 ? -24.809 10.120 4.374 1.00 57.03 90 HIS A O 1
ATOM 731 N N . GLN A 1 91 ? -25.433 8.243 5.411 1.00 54.88 91 GLN A N 1
ATOM 732 C CA . GLN A 1 91 ? -25.543 8.887 6.720 1.00 54.88 91 GLN A CA 1
ATOM 733 C C . GLN A 1 91 ? -24.216 9.531 7.140 1.00 54.88 91 GLN A C 1
ATOM 735 O O . GLN A 1 91 ? -23.207 8.822 7.193 1.00 54.88 91 GLN A O 1
ATOM 740 N N . PRO A 1 92 ? -24.187 10.851 7.423 1.00 51.56 92 PRO A N 1
ATOM 741 C CA . PRO A 1 92 ? -22.989 11.519 7.921 1.00 51.56 92 PRO A CA 1
ATOM 742 C C . PRO A 1 92 ? -22.470 10.770 9.147 1.00 51.56 92 PRO A C 1
ATOM 744 O O . PRO A 1 92 ? -23.242 10.091 9.822 1.00 51.56 92 PRO A O 1
ATOM 747 N N . VAL A 1 93 ? -21.164 10.869 9.416 1.00 52.53 93 VAL A N 1
ATOM 748 C CA . VAL A 1 93 ? -20.575 10.314 10.640 1.00 52.53 93 VAL A CA 1
ATOM 749 C C . VAL A 1 93 ? -21.331 10.941 11.811 1.00 52.53 93 VAL A C 1
ATOM 751 O O . VAL A 1 93 ? -21.045 12.073 12.190 1.00 52.53 93 VAL A O 1
ATOM 754 N N . LYS A 1 94 ? -22.349 10.249 12.334 1.00 45.38 94 LYS A N 1
ATOM 755 C CA . LYS A 1 94 ? -23.018 10.653 13.560 1.00 45.38 94 LYS A CA 1
ATOM 756 C C . LYS A 1 94 ? -21.958 10.483 14.627 1.00 45.38 94 LYS A C 1
ATOM 758 O O . LYS A 1 94 ? -21.571 9.363 14.926 1.00 45.38 94 LYS A O 1
ATOM 763 N N . SER A 1 95 ? -21.426 11.578 15.143 1.00 46.66 95 SER A N 1
ATOM 764 C CA . SER A 1 95 ? -20.832 11.560 16.470 1.00 46.66 95 SER A CA 1
ATOM 765 C C . SER A 1 95 ? -21.973 11.291 17.443 1.00 46.66 95 SER A C 1
ATOM 767 O O . SER A 1 95 ? -22.956 12.028 17.412 1.00 46.66 95 SER A O 1
ATOM 769 N N . ILE A 1 96 ? -21.878 10.252 18.272 1.00 48.22 96 ILE A N 1
ATOM 770 C CA . ILE A 1 96 ? -22.800 10.111 19.400 1.00 48.22 96 ILE A CA 1
ATOM 771 C C . ILE A 1 96 ? -22.565 11.335 20.278 1.00 48.22 96 ILE A C 1
ATOM 773 O O . ILE A 1 96 ? -21.470 11.510 20.819 1.00 48.22 96 ILE A O 1
ATOM 777 N N . ASP A 1 97 ? -23.575 12.193 20.385 1.00 48.09 97 ASP A N 1
ATOM 778 C CA . ASP A 1 97 ? -23.644 13.115 21.501 1.00 48.09 97 ASP A CA 1
ATOM 779 C C . ASP A 1 97 ? -24.017 12.259 22.710 1.00 48.09 97 ASP A C 1
ATOM 781 O O . ASP A 1 97 ? -25.064 11.615 22.732 1.00 48.09 97 ASP A O 1
ATOM 785 N N . VAL A 1 98 ? -23.136 12.186 23.708 1.00 51.69 98 VAL A N 1
ATOM 786 C CA . VAL A 1 98 ? -23.353 11.369 24.919 1.00 51.69 98 VAL A CA 1
ATOM 787 C C . VAL A 1 98 ? -24.670 11.758 25.611 1.00 51.69 98 VAL A C 1
ATOM 789 O O . VAL A 1 98 ? -25.260 10.956 26.327 1.00 51.69 98 VAL A O 1
ATOM 792 N N . ARG A 1 99 ? -25.166 12.970 25.334 1.00 50.06 99 ARG A N 1
ATOM 793 C CA . ARG A 1 99 ? -26.450 13.494 25.802 1.00 50.06 99 ARG A CA 1
ATOM 794 C C . ARG A 1 99 ? -27.674 12.775 25.236 1.00 50.06 99 ARG A C 1
ATOM 796 O O . ARG A 1 99 ? -28.709 12.805 25.887 1.00 50.06 99 ARG A O 1
ATOM 803 N N . GLU A 1 100 ? -27.564 12.127 24.078 1.00 47.78 100 GLU A N 1
ATOM 804 C CA . GLU A 1 100 ? -28.682 11.450 23.401 1.00 47.78 100 GLU A CA 1
ATOM 805 C C . GLU A 1 100 ? -29.072 10.123 24.091 1.00 47.78 100 GLU A C 1
ATOM 807 O O . GLU A 1 100 ? -30.137 9.580 23.825 1.00 47.78 100 GLU A O 1
ATOM 812 N N . TYR A 1 101 ? -28.232 9.614 25.006 1.00 50.19 101 TYR A N 1
ATOM 813 C CA . TYR A 1 101 ? -28.460 8.367 25.756 1.00 50.19 101 TYR A CA 1
ATOM 814 C C . TYR A 1 101 ? -28.731 8.570 27.255 1.00 50.19 101 TYR A C 1
ATOM 816 O O . TYR A 1 101 ? -28.924 7.594 27.978 1.00 50.19 101 TYR A O 1
ATOM 824 N N . THR A 1 102 ? -28.714 9.813 27.742 1.00 48.03 102 THR A N 1
ATOM 825 C CA . THR A 1 102 ? -28.934 10.151 29.163 1.00 48.03 102 THR A CA 1
ATOM 826 C C . THR A 1 102 ? -30.248 10.895 29.420 1.00 48.03 102 THR A C 1
ATOM 828 O O . THR A 1 102 ? -30.432 11.417 30.518 1.00 48.03 102 THR A O 1
ATOM 831 N N . SER A 1 103 ? -31.134 10.978 28.424 1.00 41.81 103 SER A N 1
ATOM 832 C CA . SER A 1 103 ? -32.491 11.534 28.544 1.00 41.81 103 SER A CA 1
ATOM 833 C C . SER A 1 103 ? -33.541 10.437 28.580 1.00 41.81 103 SER A C 1
ATOM 835 O O . SER A 1 103 ? -33.509 9.613 27.638 1.00 41.81 103 SER A O 1
#

pLDDT: mean 70.36, std 16.18, range [34.09, 90.62]

Organism: NCBI:txid2562451

Foldseek 3Di:
DDDQLQQPVLPDDAPDPPDQDGPLLVVVLVVLVVVLVVCLVVDDVVCSVVSVVVSVVVSVQQSQQDPSHNSDGVSRVVVVVVVCVVVVPPDDRDRPPVVVPVD